Protein AF-A0A8X6L9U1-F1 (afdb_monomer)

Organism: Trichonephila clavata (NCBI:txid2740835)

pLDDT: mean 83.06, std 16.0, range [32.25, 97.44]

Nearest PDB structures (foldseek):
  5z03-assembly1_B  TM=9.340E-01  e=6.055E-04  Escherichia coli K-12
  6uuk-assembly1_A  TM=8.292E-01  e=2.547E-04  Oxalobacter formigenes OXCC13
  6uuk-assembly1_B  TM=8.408E-01  e=4.061E-04  Oxalobacter formigenes OXCC13
  5z01-assembly1_A-2  TM=8.766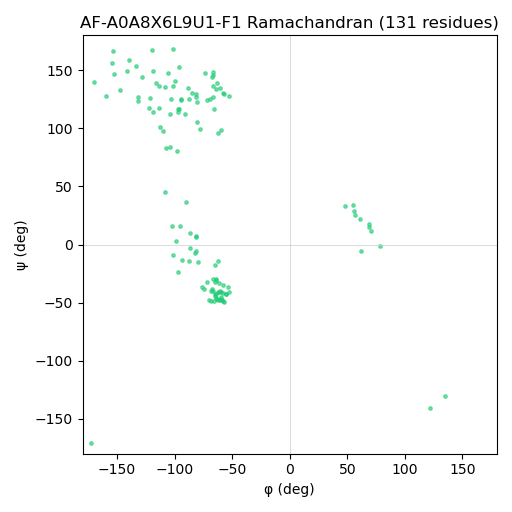E-01  e=7.904E-04  Escherichia coli K-12
  3g23-assembly1_B  TM=8.405E-01  e=2.008E-03  Novosphingobium aromaticivorans DSM 12444

InterPro domains:
  IPR003507 Peptidase family S66 [PTHR30237] (5-120)
  IPR027461 LD-carboxypeptidase A, C-terminal domain superfamily [G3DSA:3.50.30.60] (23-125)
  IPR027461 LD-carboxypeptidase A, C-terminal domain superfamily [SSF141986] (24-120)
  IPR040921 LD-carboxypeptidase, C-terminal [PF17676] (59-120)

Mean predicted aligned error: 6.78 Å

Structure (mmCIF, N/CA/C/O backbone):
data_AF-A0A8X6L9U1-F1
#
_entry.id   AF-A0A8X6L9U1-F1
#
loop_
_atom_site.group_PDB
_atom_site.id
_atom_site.type_symbol
_atom_site.label_atom_id
_atom_site.label_alt_id
_atom_site.label_comp_id
_atom_site.label_asym_id
_atom_site.label_entity_id
_atom_site.label_seq_id
_atom_site.pdbx_PDB_ins_code
_atom_site.Cartn_x
_atom_site.Cartn_y
_atom_site.Cartn_z
_atom_site.occupancy
_atom_site.B_iso_or_equiv
_atom_site.auth_seq_id
_atom_site.auth_comp_id
_atom_site.auth_asym_id
_atom_site.auth_atom_id
_atom_site.pdbx_PDB_model_num
ATOM 1 N N . MET A 1 1 ? -6.293 -17.878 9.253 1.00 45.66 1 MET A N 1
ATOM 2 C CA . MET A 1 1 ? -4.980 -17.244 9.508 1.00 45.66 1 MET A CA 1
ATOM 3 C C . MET A 1 1 ? -4.763 -16.207 8.414 1.00 45.66 1 MET A C 1
ATOM 5 O O . MET A 1 1 ? -4.899 -16.570 7.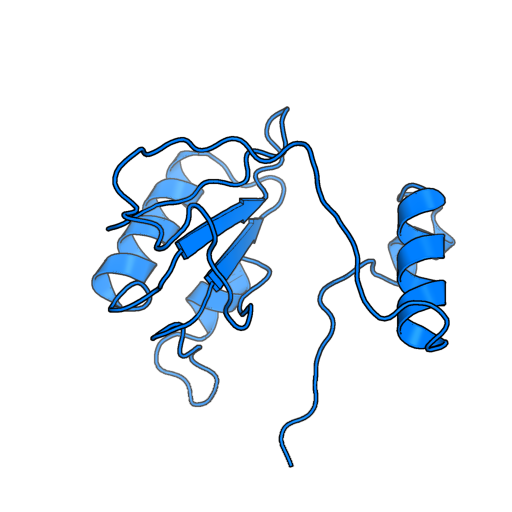256 1.00 45.66 1 MET A O 1
ATOM 9 N N . ILE A 1 2 ? -4.550 -14.932 8.752 1.00 69.50 2 ILE A N 1
ATOM 10 C CA . ILE A 1 2 ? -4.272 -13.881 7.757 1.00 69.50 2 ILE A CA 1
ATOM 11 C C . ILE A 1 2 ? -2.756 -13.710 7.715 1.00 69.50 2 ILE A C 1
ATOM 13 O O . ILE A 1 2 ? -2.159 -13.358 8.733 1.00 69.50 2 ILE A O 1
ATOM 17 N N . TRP A 1 3 ? -2.144 -14.008 6.572 1.00 81.00 3 TRP A N 1
ATOM 18 C CA . TRP A 1 3 ? -0.714 -13.809 6.355 1.00 81.00 3 TRP A CA 1
ATOM 19 C C . TRP A 1 3 ? -0.387 -12.316 6.365 1.00 81.00 3 TRP A C 1
ATOM 21 O O . TRP A 1 3 ? -1.116 -11.512 5.784 1.00 81.00 3 TRP A O 1
ATOM 31 N N . GLN A 1 4 ? 0.703 -11.940 7.033 1.00 83.50 4 GLN A N 1
ATOM 32 C CA . GLN A 1 4 ? 1.243 -10.590 6.912 1.00 83.50 4 GLN A CA 1
ATOM 33 C C . GLN A 1 4 ? 2.082 -10.522 5.639 1.00 83.50 4 GLN A C 1
ATOM 35 O O . GLN A 1 4 ? 2.963 -11.351 5.426 1.00 83.50 4 GLN A O 1
ATOM 40 N N . THR A 1 5 ? 1.787 -9.546 4.789 1.00 88.31 5 THR A N 1
ATOM 41 C CA . THR A 1 5 ? 2.506 -9.309 3.537 1.00 88.31 5 THR A CA 1
ATOM 42 C C . THR A 1 5 ? 3.403 -8.090 3.678 1.00 88.31 5 THR A C 1
ATOM 44 O O . THR A 1 5 ? 3.040 -7.128 4.356 1.00 88.31 5 THR A O 1
ATOM 47 N N . LEU A 1 6 ? 4.540 -8.096 2.987 1.00 87.44 6 LEU A N 1
ATOM 48 C CA . LEU A 1 6 ? 5.458 -6.967 2.947 1.00 87.44 6 LEU A CA 1
ATOM 49 C C . LEU A 1 6 ? 5.503 -6.391 1.531 1.00 87.44 6 LEU A C 1
ATOM 51 O O . LEU A 1 6 ? 5.914 -7.071 0.596 1.00 87.44 6 LEU A O 1
ATOM 55 N N . HIS A 1 7 ? 5.089 -5.135 1.384 1.00 87.38 7 HIS A N 1
ATOM 56 C CA . HIS A 1 7 ? 5.375 -4.351 0.186 1.00 87.38 7 HIS A CA 1
ATOM 57 C C . HIS A 1 7 ? 6.806 -3.810 0.307 1.00 87.38 7 HIS A C 1
ATOM 59 O O . HIS A 1 7 ? 7.136 -3.155 1.298 1.00 87.38 7 HIS A O 1
ATOM 65 N N . GLY A 1 8 ? 7.669 -4.118 -0.659 1.00 86.19 8 GLY A N 1
ATOM 66 C CA . GLY A 1 8 ? 9.086 -3.790 -0.574 1.00 86.19 8 GLY A CA 1
ATOM 67 C C . GLY A 1 8 ? 9.850 -4.066 -1.862 1.00 86.19 8 GLY A C 1
ATOM 68 O O . GLY A 1 8 ? 9.269 -4.343 -2.908 1.00 86.19 8 GLY A O 1
ATOM 69 N N . THR A 1 9 ? 11.172 -3.964 -1.768 1.00 88.00 9 THR A N 1
ATOM 70 C CA . THR A 1 9 ? 12.094 -4.082 -2.898 1.00 88.00 9 THR A CA 1
ATOM 71 C C . THR A 1 9 ? 11.957 -5.419 -3.628 1.00 88.00 9 THR A C 1
ATOM 73 O O . THR A 1 9 ? 12.035 -6.481 -3.012 1.00 88.00 9 THR A O 1
ATOM 76 N N . MET A 1 10 ? 11.829 -5.361 -4.954 1.00 88.69 10 MET A N 1
ATOM 77 C CA . MET A 1 10 ? 11.828 -6.548 -5.809 1.00 88.69 10 MET A CA 1
ATOM 78 C C . MET A 1 10 ? 13.232 -7.147 -5.939 1.00 88.69 10 MET A C 1
ATOM 80 O O . MET A 1 10 ? 14.222 -6.416 -5.981 1.00 88.69 10 MET A O 1
ATOM 84 N N . LEU A 1 11 ? 13.317 -8.474 -6.076 1.00 90.31 11 LEU A N 1
ATOM 85 C CA . LEU A 1 11 ? 14.589 -9.193 -6.216 1.00 90.31 11 LEU A CA 1
ATOM 86 C C . LEU A 1 11 ? 15.432 -8.668 -7.386 1.00 90.31 11 LEU A C 1
ATOM 88 O O . LEU A 1 11 ? 16.629 -8.453 -7.225 1.00 90.31 11 LEU A O 1
ATOM 92 N N . GLU A 1 12 ? 14.803 -8.404 -8.532 1.00 93.06 12 GLU A N 1
ATOM 93 C CA . GLU A 1 12 ? 15.474 -7.848 -9.710 1.00 93.06 12 GLU 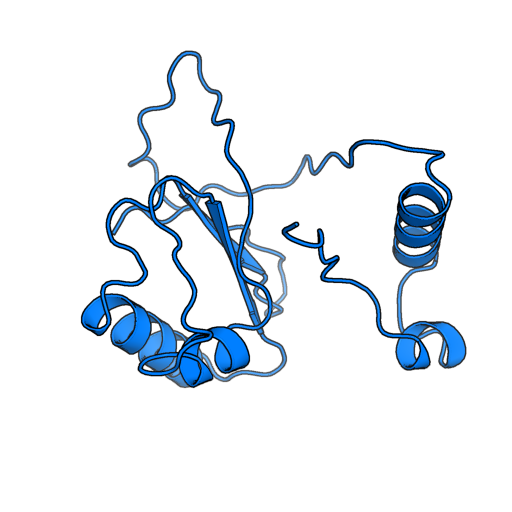A CA 1
ATOM 94 C C . GLU A 1 12 ? 16.208 -6.538 -9.387 1.00 93.06 12 GLU A C 1
ATOM 96 O O . GLU A 1 12 ? 17.355 -6.356 -9.781 1.00 93.06 12 GLU A O 1
ATOM 101 N N . MET A 1 13 ? 15.588 -5.644 -8.609 1.00 89.25 13 MET A N 1
ATOM 102 C CA . MET A 1 13 ? 16.202 -4.364 -8.241 1.00 89.25 13 MET A CA 1
ATOM 103 C C . MET A 1 13 ? 17.443 -4.553 -7.366 1.00 89.25 13 MET A C 1
ATOM 105 O O . MET A 1 13 ? 18.373 -3.754 -7.456 1.00 89.25 13 MET A O 1
ATOM 109 N N . ILE A 1 14 ? 17.456 -5.598 -6.532 1.00 91.81 14 ILE A N 1
ATOM 110 C CA . ILE A 1 14 ? 18.609 -5.964 -5.703 1.00 91.81 14 ILE A CA 1
ATOM 111 C C . ILE A 1 14 ? 19.730 -6.500 -6.595 1.00 91.81 14 ILE A C 1
ATOM 113 O O . ILE A 1 14 ? 20.864 -6.051 -6.478 1.00 91.81 14 ILE A O 1
ATOM 117 N N . VAL A 1 15 ? 19.409 -7.422 -7.507 1.00 93.75 15 VAL A N 1
ATOM 118 C CA . VAL A 1 15 ? 20.383 -8.031 -8.428 1.00 93.75 15 VAL A CA 1
ATOM 119 C C . VAL A 1 15 ? 21.002 -6.983 -9.358 1.00 93.75 15 VAL A C 1
ATOM 121 O O . VAL A 1 15 ? 22.211 -6.981 -9.568 1.00 93.75 15 VAL A O 1
ATOM 124 N N . ASN A 1 16 ? 20.192 -6.049 -9.857 1.00 94.19 16 ASN A N 1
ATOM 125 C CA . ASN A 1 16 ? 20.621 -4.994 -10.775 1.00 94.19 16 ASN A CA 1
ATOM 126 C C . ASN A 1 16 ? 21.168 -3.744 -10.063 1.00 94.19 16 ASN A C 1
ATOM 128 O O . ASN A 1 16 ? 21.338 -2.711 -10.710 1.00 94.19 16 ASN A O 1
ATOM 132 N N . ASN A 1 17 ? 21.391 -3.785 -8.741 1.00 90.62 17 ASN A N 1
ATOM 133 C CA . ASN A 1 17 ? 21.861 -2.648 -7.932 1.00 90.62 17 ASN A CA 1
ATOM 134 C C . ASN A 1 17 ? 21.081 -1.337 -8.183 1.00 90.62 17 ASN A C 1
ATOM 136 O O . ASN A 1 17 ? 21.624 -0.236 -8.123 1.00 90.62 17 ASN A O 1
ATOM 140 N N . SER A 1 18 ? 19.785 -1.450 -8.481 1.00 88.00 18 SER A N 1
ATOM 141 C CA . SER A 1 18 ? 18.896 -0.336 -8.853 1.00 88.00 18 SER A CA 1
ATOM 142 C C . SER A 1 18 ? 18.118 0.224 -7.654 1.00 88.00 18 SER A C 1
ATOM 144 O O . SER A 1 18 ? 17.109 0.912 -7.799 1.00 88.00 18 SER A O 1
ATOM 146 N N . VAL A 1 19 ? 18.566 -0.104 -6.445 1.00 88.00 19 VAL A N 1
ATOM 147 C CA . VAL A 1 19 ? 17.967 0.270 -5.165 1.00 88.00 19 VAL A CA 1
ATOM 148 C C . VAL A 1 19 ? 19.084 0.585 -4.176 1.00 88.00 19 VAL A C 1
ATOM 150 O O . VAL A 1 19 ? 20.163 0.007 -4.249 1.00 88.00 19 VAL A O 1
ATOM 153 N N . SER A 1 20 ? 18.836 1.495 -3.232 1.00 88.81 20 SER A N 1
ATOM 154 C CA . SER A 1 20 ? 19.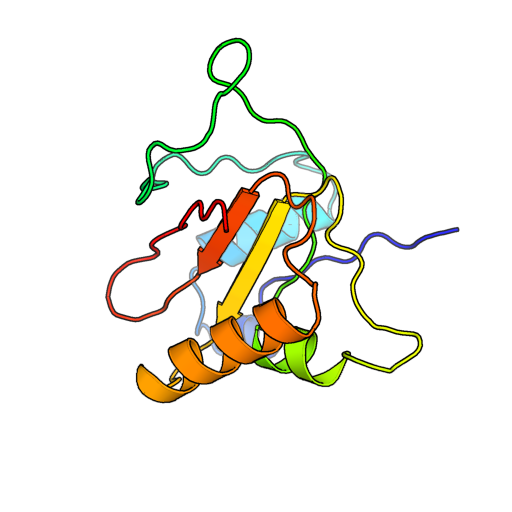845 1.816 -2.220 1.00 88.81 20 SER A CA 1
ATOM 155 C C . SER A 1 20 ? 20.161 0.604 -1.338 1.00 88.81 20 SER A C 1
ATOM 157 O O . SER A 1 20 ? 19.242 -0.084 -0.877 1.00 88.81 20 SER A O 1
ATOM 159 N N . GLU A 1 21 ? 21.440 0.402 -1.016 1.00 89.44 21 GLU A N 1
ATOM 160 C CA . GLU A 1 21 ? 21.887 -0.638 -0.076 1.00 89.44 21 GLU A CA 1
ATOM 161 C C . GLU A 1 21 ? 21.163 -0.532 1.272 1.00 89.44 21 GLU A C 1
ATOM 163 O O . GLU A 1 21 ? 20.753 -1.535 1.853 1.00 89.44 21 GLU A O 1
ATOM 168 N N . SER A 1 22 ? 20.894 0.698 1.722 1.00 87.50 22 SER A N 1
ATOM 169 C CA . SER A 1 22 ? 20.173 0.957 2.971 1.00 87.50 22 SER A CA 1
ATOM 170 C C . SER A 1 22 ? 18.748 0.387 2.984 1.00 87.50 22 SER A C 1
ATOM 172 O O . SER A 1 22 ? 18.257 -0.028 4.034 1.00 87.50 22 SER A O 1
ATOM 174 N N . SER A 1 23 ? 18.068 0.353 1.833 1.00 87.38 23 SER A N 1
ATOM 175 C CA . SER A 1 23 ? 16.732 -0.240 1.711 1.00 87.38 23 SER A CA 1
ATOM 176 C C . SER A 1 23 ? 16.804 -1.763 1.737 1.00 87.38 23 SER A C 1
ATOM 178 O O . SER A 1 23 ? 15.948 -2.401 2.348 1.00 87.38 23 SER A O 1
ATOM 180 N N . VAL A 1 24 ? 17.829 -2.340 1.103 1.00 90.62 24 VAL A N 1
ATOM 181 C CA . VAL A 1 24 ? 18.066 -3.790 1.109 1.00 90.62 24 VAL A CA 1
ATOM 182 C C . VAL A 1 24 ? 18.379 -4.273 2.521 1.00 90.62 24 VAL A C 1
ATOM 184 O O . VAL A 1 24 ? 17.823 -5.281 2.952 1.00 90.62 24 VAL A O 1
ATOM 187 N N . GLU A 1 25 ? 19.202 -3.540 3.271 1.00 90.44 25 GLU A N 1
ATOM 188 C CA . GLU A 1 25 ? 19.543 -3.914 4.644 1.00 90.44 25 GLU A CA 1
ATOM 189 C C . GLU A 1 25 ? 18.323 -3.856 5.570 1.00 90.44 25 GLU A C 1
ATOM 191 O O . GLU A 1 25 ? 18.045 -4.814 6.285 1.00 90.44 25 GLU A O 1
ATOM 196 N N . LYS A 1 26 ? 17.503 -2.801 5.474 1.00 88.62 26 LYS A N 1
ATOM 197 C CA . LYS A 1 26 ? 16.235 -2.712 6.223 1.00 88.62 26 LYS A CA 1
ATOM 198 C C . LYS A 1 26 ? 15.298 -3.882 5.921 1.00 88.62 26 LYS A C 1
ATOM 200 O O . LYS A 1 26 ? 14.670 -4.410 6.835 1.00 88.62 26 LYS A O 1
ATOM 205 N N . LEU A 1 27 ? 15.198 -4.287 4.653 1.00 89.38 27 LEU A N 1
ATOM 206 C CA . LEU A 1 27 ? 14.394 -5.438 4.243 1.00 89.38 27 LEU A CA 1
ATOM 207 C C . LEU A 1 27 ? 14.936 -6.742 4.848 1.00 89.38 27 LEU A C 1
ATOM 209 O O . LEU A 1 27 ? 14.162 -7.523 5.400 1.00 89.38 27 LEU A O 1
ATOM 213 N N . LYS A 1 28 ? 16.257 -6.959 4.796 1.00 89.81 28 LYS A N 1
ATOM 214 C CA . LYS A 1 28 ? 16.915 -8.121 5.415 1.00 89.81 28 LYS A CA 1
ATOM 215 C C . LYS A 1 28 ? 16.681 -8.167 6.922 1.00 89.81 28 LYS A C 1
ATOM 217 O O . LYS A 1 28 ? 16.318 -9.217 7.439 1.00 89.81 28 LYS A O 1
ATOM 222 N N . GLU A 1 29 ? 16.857 -7.049 7.622 1.00 91.31 29 GLU A N 1
ATOM 223 C CA . GLU A 1 29 ? 16.645 -6.966 9.070 1.00 91.31 29 GLU A CA 1
ATOM 224 C C . GLU A 1 29 ? 15.198 -7.292 9.467 1.00 91.31 29 GLU A C 1
ATOM 226 O O . GLU A 1 29 ? 14.996 -7.998 10.456 1.00 91.31 29 GLU A O 1
ATOM 231 N N . LEU A 1 30 ? 14.210 -6.833 8.689 1.00 88.44 30 LEU A N 1
ATOM 232 C CA . LEU A 1 30 ? 12.796 -7.161 8.903 1.00 88.44 30 LEU A CA 1
ATOM 233 C C . LEU A 1 30 ? 12.512 -8.654 8.680 1.00 88.44 30 LEU A C 1
ATOM 235 O O . LEU A 1 30 ? 11.887 -9.291 9.521 1.00 88.44 30 LEU A O 1
ATOM 239 N N . ILE A 1 31 ? 12.978 -9.227 7.563 1.00 88.88 31 ILE A N 1
ATOM 240 C CA . ILE A 1 31 ? 12.726 -10.640 7.220 1.00 88.88 31 ILE A CA 1
ATOM 241 C C . ILE A 1 31 ? 13.420 -11.584 8.208 1.00 88.88 31 ILE A C 1
ATOM 243 O O . ILE A 1 31 ? 12.851 -12.599 8.601 1.00 88.88 31 ILE A O 1
ATOM 247 N N . LEU A 1 32 ? 14.644 -11.248 8.625 1.00 92.06 32 LEU A N 1
ATOM 248 C CA . LEU A 1 32 ? 15.427 -12.033 9.582 1.00 92.06 32 LEU A CA 1
ATOM 249 C C . LEU A 1 32 ? 15.028 -11.774 11.042 1.00 92.06 32 LEU A C 1
ATOM 251 O O . LEU A 1 32 ? 15.705 -12.267 11.943 1.00 92.06 32 LEU A O 1
ATOM 255 N N . ASN A 1 33 ? 13.967 -10.996 11.279 1.00 88.25 33 ASN A N 1
ATOM 256 C CA . ASN A 1 33 ? 13.451 -10.672 12.607 1.00 88.25 33 ASN A CA 1
ATOM 257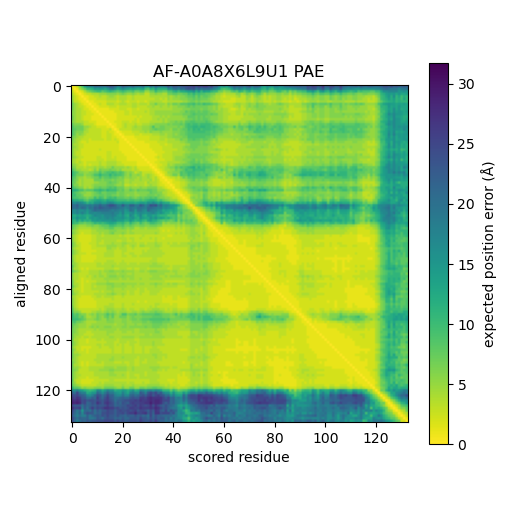 C C . ASN A 1 33 ? 14.513 -10.052 13.542 1.00 88.25 33 ASN A C 1
ATOM 259 O O . ASN A 1 33 ? 14.530 -10.298 14.746 1.00 88.25 33 ASN A O 1
ATOM 263 N N . LYS A 1 34 ? 15.440 -9.269 12.973 1.00 91.50 34 LYS A N 1
ATOM 264 C CA . LYS A 1 34 ? 16.460 -8.499 13.710 1.00 91.50 34 LYS A CA 1
ATOM 265 C C . LYS A 1 34 ? 15.954 -7.113 14.116 1.00 91.50 34 LYS A C 1
ATOM 267 O O . LYS A 1 34 ? 16.592 -6.432 14.917 1.00 91.50 34 LYS A O 1
ATOM 272 N N . ARG A 1 35 ? 14.838 -6.675 13.528 1.00 85.19 35 ARG A N 1
ATOM 273 C CA . ARG A 1 35 ? 14.209 -5.373 13.746 1.00 85.19 35 ARG A CA 1
ATOM 274 C C . ARG A 1 35 ? 12.696 -5.511 13.610 1.00 85.19 35 ARG A C 1
ATOM 276 O O . ARG A 1 35 ? 12.223 -5.986 12.587 1.00 85.19 35 ARG A O 1
ATOM 283 N N . ASP A 1 36 ? 11.961 -4.944 14.565 1.00 83.62 36 ASP A N 1
ATOM 284 C CA . ASP A 1 36 ? 10.490 -5.015 14.578 1.00 83.62 36 ASP A CA 1
ATOM 285 C C . ASP A 1 36 ? 9.813 -3.723 14.087 1.00 83.62 36 ASP A C 1
ATOM 287 O O . ASP A 1 36 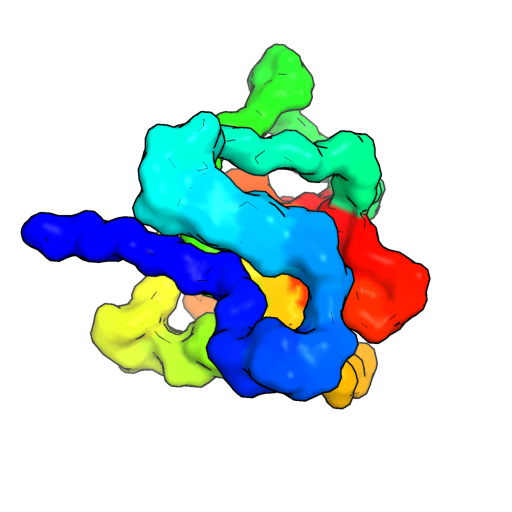? 8.593 -3.660 13.929 1.00 83.62 36 ASP A O 1
ATOM 291 N N . SER A 1 37 ? 10.579 -2.643 13.879 1.00 82.88 37 SER A N 1
ATOM 292 C CA . SER A 1 37 ? 10.031 -1.362 13.423 1.00 82.88 37 SER A CA 1
ATOM 293 C C . SER A 1 37 ? 11.025 -0.498 12.647 1.00 82.88 37 SER A C 1
ATOM 295 O O . SER A 1 37 ? 12.224 -0.468 12.927 1.00 82.88 37 SER A O 1
ATOM 297 N N . ILE A 1 38 ? 10.499 0.255 11.680 1.00 82.31 38 ILE A N 1
ATOM 298 C CA . ILE A 1 38 ? 11.228 1.275 10.921 1.00 82.31 38 ILE A CA 1
ATOM 299 C C . ILE A 1 38 ? 10.607 2.634 11.224 1.00 82.31 38 ILE A C 1
ATOM 301 O O . ILE A 1 38 ? 9.385 2.775 11.284 1.00 82.31 38 ILE A O 1
ATOM 305 N N . ARG A 1 39 ? 11.461 3.644 11.395 1.00 84.19 39 ARG A N 1
ATOM 306 C CA . ARG A 1 39 ? 11.057 5.027 11.631 1.00 84.19 39 ARG A CA 1
ATOM 307 C C . ARG A 1 39 ? 11.348 5.887 10.404 1.00 84.19 39 ARG A C 1
ATOM 309 O O . ARG A 1 39 ? 12.429 5.803 9.825 1.00 84.19 39 ARG A O 1
ATOM 316 N N . PHE A 1 40 ? 10.377 6.720 10.039 1.00 82.31 40 PHE A N 1
ATOM 317 C CA . PHE A 1 40 ? 10.494 7.722 8.984 1.00 82.31 40 PHE A CA 1
ATOM 318 C C . PHE A 1 40 ? 10.279 9.106 9.598 1.00 82.31 40 PHE A C 1
ATOM 320 O O . PHE A 1 40 ? 9.186 9.407 10.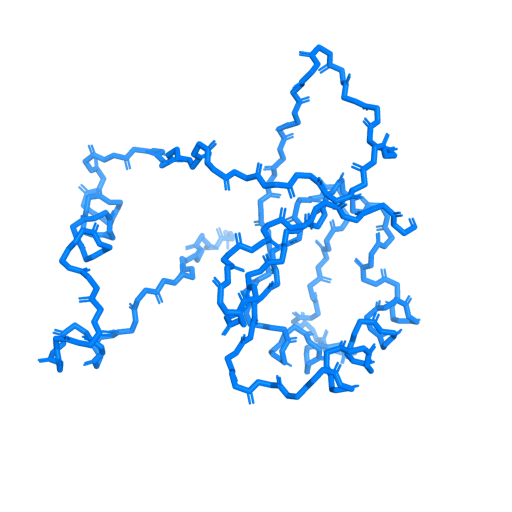066 1.00 82.31 40 PHE A O 1
ATOM 327 N N . ASP A 1 41 ? 11.316 9.943 9.603 1.00 79.62 41 ASP A N 1
ATOM 328 C CA . ASP A 1 41 ? 11.279 11.252 10.276 1.00 79.62 41 ASP A CA 1
ATOM 329 C C . ASP A 1 41 ? 10.874 12.417 9.362 1.00 79.62 41 ASP A C 1
ATOM 331 O O . ASP A 1 41 ? 10.571 13.506 9.837 1.00 79.62 41 ASP A O 1
ATOM 335 N N . LYS A 1 42 ? 10.857 12.207 8.041 1.00 79.44 42 LYS A N 1
ATOM 336 C CA . LYS A 1 42 ? 10.658 13.266 7.036 1.00 79.44 42 LYS A CA 1
ATOM 337 C C . LYS A 1 42 ? 9.291 13.182 6.351 1.00 79.44 42 LYS A C 1
ATOM 339 O O . LYS A 1 42 ? 9.200 13.258 5.130 1.00 79.44 42 LYS A O 1
ATOM 344 N N . LEU A 1 43 ? 8.229 12.983 7.129 1.00 76.56 43 LEU A N 1
ATOM 345 C CA . LEU A 1 43 ? 6.859 12.994 6.609 1.00 76.56 43 LEU A CA 1
ATOM 346 C C . LEU A 1 43 ? 6.340 14.435 6.549 1.00 76.56 43 LEU A C 1
ATOM 348 O O . LEU A 1 43 ? 6.432 15.162 7.536 1.00 76.56 43 LEU A O 1
ATO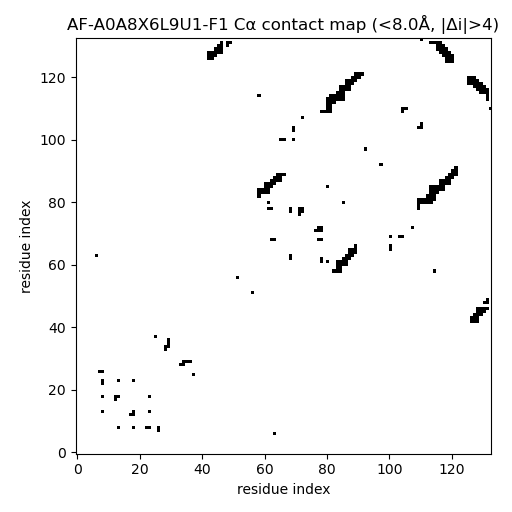M 352 N N . LYS A 1 44 ? 5.778 14.847 5.408 1.00 77.75 44 LYS A N 1
ATOM 353 C CA . LYS A 1 44 ? 5.193 16.183 5.234 1.00 77.75 44 LYS A CA 1
ATOM 354 C C . LYS A 1 44 ? 3.672 16.101 5.266 1.00 77.75 44 LYS A C 1
ATOM 356 O O . LYS A 1 44 ? 3.057 15.597 4.333 1.00 77.75 44 LYS A O 1
ATOM 361 N N . MET A 1 45 ? 3.058 16.665 6.301 1.00 74.25 45 MET A N 1
ATOM 362 C CA . MET A 1 45 ? 1.605 16.837 6.330 1.00 74.25 45 MET A CA 1
ATOM 363 C C . MET A 1 45 ? 1.192 17.899 5.304 1.00 74.25 45 MET A C 1
ATOM 365 O O . MET A 1 45 ? 1.711 19.013 5.328 1.00 74.25 45 MET A O 1
ATOM 369 N N . ILE A 1 46 ? 0.281 17.548 4.392 1.00 73.06 46 ILE A N 1
ATOM 370 C CA . ILE A 1 46 ? -0.292 18.501 3.422 1.00 73.06 46 ILE A CA 1
ATOM 371 C C . ILE A 1 46 ? -1.643 19.033 3.908 1.00 73.06 46 ILE A C 1
ATOM 373 O O . ILE A 1 46 ? -2.040 20.130 3.528 1.00 73.06 46 ILE A O 1
ATOM 377 N N . ASN A 1 47 ? -2.337 18.301 4.783 1.00 69.44 47 ASN A N 1
ATOM 378 C CA . ASN A 1 47 ? -3.548 18.794 5.420 1.00 69.44 47 ASN A CA 1
ATOM 379 C C . ASN A 1 47 ? -3.402 18.873 6.945 1.00 69.44 47 ASN A C 1
ATOM 381 O O . ASN A 1 47 ? -2.705 18.072 7.567 1.00 69.44 47 ASN A O 1
ATOM 385 N N . ASN A 1 48 ? -4.111 19.837 7.534 1.00 57.53 48 ASN A N 1
ATOM 386 C CA . ASN A 1 48 ? -4.198 20.038 8.984 1.00 57.53 48 ASN A CA 1
ATOM 387 C C . ASN A 1 48 ? -5.529 19.500 9.551 1.00 57.53 48 ASN A C 1
ATOM 389 O O . ASN A 1 48 ? -5.931 19.849 10.657 1.00 57.53 48 ASN A O 1
ATOM 393 N N . GLY A 1 49 ? -6.251 18.672 8.783 1.00 57.75 49 GLY A N 1
ATOM 394 C CA . GLY A 1 49 ? -7.616 18.230 9.105 1.00 57.75 49 GLY A CA 1
ATOM 395 C C . GLY A 1 49 ? -7.695 17.068 10.101 1.00 57.75 49 GLY A C 1
ATOM 396 O O . GLY A 1 49 ? -8.791 16.661 10.504 1.00 57.75 49 GLY A O 1
ATOM 397 N N . ILE A 1 50 ? -6.551 16.504 10.494 1.00 62.94 50 ILE A N 1
ATOM 398 C CA . ILE A 1 50 ? -6.491 15.361 11.402 1.00 62.94 50 ILE A CA 1
ATOM 399 C C . ILE A 1 50 ? -6.395 15.856 12.843 1.00 62.94 50 ILE A C 1
ATOM 401 O O . ILE A 1 50 ? -5.378 16.387 13.280 1.00 62.94 50 ILE A O 1
ATOM 405 N N . ARG A 1 51 ? -7.459 15.615 13.614 1.00 64.31 51 ARG A N 1
ATOM 406 C CA . ARG A 1 51 ? -7.415 15.715 15.074 1.00 64.31 51 ARG A CA 1
ATOM 407 C C . ARG A 1 51 ? -6.735 14.472 15.629 1.00 64.31 51 ARG A C 1
ATOM 409 O O . ARG A 1 51 ? -7.352 13.417 15.745 1.00 64.31 51 ARG A O 1
ATOM 416 N N . LEU A 1 52 ? -5.457 14.606 15.949 1.00 72.31 52 LEU A N 1
ATOM 417 C CA . LEU A 1 52 ? -4.697 13.572 16.634 1.00 72.31 52 LEU A CA 1
ATOM 418 C C . LEU A 1 52 ? -4.972 13.648 18.136 1.00 72.31 52 LEU A C 1
ATOM 420 O O . LEU A 1 52 ? -4.834 14.712 18.738 1.00 72.31 52 LEU A O 1
ATOM 424 N N . LYS A 1 53 ? -5.319 12.518 18.753 1.00 67.56 53 LYS A N 1
ATOM 425 C CA . LYS A 1 53 ? -5.291 12.400 20.213 1.00 67.56 53 LYS A CA 1
ATOM 426 C C . LYS A 1 53 ? -3.820 12.356 20.638 1.00 67.56 53 LYS A C 1
ATOM 428 O O . LYS A 1 53 ? -3.054 11.561 20.097 1.00 67.56 53 LYS A O 1
ATOM 433 N N . ASP A 1 54 ? -3.408 13.263 21.518 1.00 79.44 54 ASP A N 1
ATOM 434 C CA . ASP A 1 54 ? -2.025 13.383 22.012 1.00 79.44 54 ASP A CA 1
ATOM 435 C C . ASP A 1 54 ? -0.962 13.572 20.906 1.00 79.44 54 ASP A C 1
ATOM 437 O O . ASP A 1 54 ? 0.202 13.201 21.066 1.00 79.44 54 ASP A O 1
ATOM 441 N N . GLY A 1 55 ? -1.358 14.110 19.744 1.00 77.00 55 GLY A N 1
ATOM 442 C CA . GLY A 1 55 ? -0.450 14.319 18.611 1.00 77.00 55 GLY A CA 1
ATOM 443 C C . GLY A 1 55 ? 0.043 13.030 17.939 1.00 77.00 55 GLY A C 1
ATOM 444 O O . GLY A 1 55 ? 1.015 13.075 17.187 1.00 77.00 55 GLY A O 1
ATOM 445 N N . ARG A 1 56 ? -0.590 11.874 18.195 1.00 81.94 56 ARG A N 1
ATOM 446 C CA . ARG A 1 56 ? -0.174 10.574 17.642 1.00 81.94 56 ARG A CA 1
ATOM 447 C C . ARG A 1 56 ? -1.335 9.836 16.977 1.00 81.94 56 ARG A C 1
ATOM 449 O O . ARG A 1 56 ? -2.463 9.850 17.459 1.00 81.94 56 ARG A O 1
ATOM 456 N N . LEU A 1 57 ? -1.036 9.133 15.883 1.00 84.81 57 LEU A N 1
ATOM 457 C CA . LEU A 1 57 ? -1.942 8.186 15.232 1.00 84.81 57 LEU A CA 1
ATOM 458 C C . LEU A 1 57 ? -1.287 6.807 15.204 1.00 84.81 57 LEU A C 1
ATOM 460 O O . LEU A 1 57 ? -0.178 6.658 14.697 1.00 84.81 57 LEU A O 1
ATOM 464 N N . LYS A 1 58 ? -1.983 5.793 15.720 1.00 89.25 58 LYS A N 1
ATOM 465 C CA . LYS A 1 58 ? -1.559 4.393 15.638 1.00 89.25 58 LYS A CA 1
ATOM 466 C C . LYS A 1 58 ? -2.646 3.590 14.941 1.00 89.25 58 LYS A C 1
ATOM 468 O O . LYS A 1 58 ? -3.759 3.491 15.447 1.00 89.25 58 LYS A O 1
ATOM 473 N N . SER A 1 59 ? -2.324 3.016 13.787 1.00 90.56 59 SER A N 1
ATOM 474 C CA . SER A 1 59 ? -3.210 2.085 13.093 1.00 90.56 59 SER A CA 1
ATOM 475 C C . SER A 1 59 ? -2.428 1.107 12.217 1.00 90.56 59 SER A C 1
ATOM 477 O O . SER A 1 59 ? -1.237 1.296 11.975 1.00 90.56 59 SER A O 1
ATOM 479 N N . LYS A 1 60 ? -3.106 0.052 11.756 1.00 93.12 60 LYS A N 1
ATOM 480 C CA . LYS A 1 60 ? -2.581 -0.864 10.739 1.00 93.12 60 LYS A CA 1
ATOM 481 C C . LYS A 1 60 ? -2.452 -0.128 9.410 1.00 93.12 60 LYS A C 1
ATOM 483 O O . LYS A 1 60 ? -3.290 0.716 9.096 1.00 93.12 60 LYS A O 1
ATOM 488 N N . ILE A 1 61 ? -1.437 -0.486 8.636 1.00 91.81 61 ILE A N 1
ATOM 489 C CA . ILE A 1 61 ? -1.216 0.034 7.287 1.00 91.81 61 ILE A CA 1
ATOM 490 C C . ILE A 1 61 ? -1.725 -1.001 6.277 1.00 91.81 61 ILE A C 1
ATOM 492 O O . ILE A 1 61 ? -1.570 -2.203 6.492 1.00 91.81 61 ILE A O 1
ATOM 496 N N . ILE A 1 62 ? -2.357 -0.536 5.203 1.00 94.69 62 ILE A N 1
ATOM 497 C CA . ILE A 1 62 ? -2.774 -1.330 4.039 1.00 94.69 62 ILE A CA 1
ATOM 498 C C . ILE A 1 62 ? -2.512 -0.527 2.762 1.00 94.69 62 ILE A C 1
ATOM 500 O O . ILE A 1 62 ? -2.422 0.695 2.831 1.00 94.69 62 ILE A O 1
ATOM 504 N N . GLY A 1 63 ? -2.414 -1.192 1.612 1.00 94.31 63 GLY A N 1
ATOM 505 C CA . GLY A 1 63 ? -2.264 -0.559 0.302 1.00 94.31 63 GLY A CA 1
ATOM 506 C C . GLY A 1 63 ? -0.992 -1.019 -0.407 1.00 94.31 63 GLY A C 1
ATOM 507 O O . GLY A 1 63 ? -0.659 -2.201 -0.339 1.00 94.31 63 GLY A O 1
ATOM 508 N N . GLY A 1 64 ? -0.298 -0.108 -1.085 1.00 93.25 64 GLY A N 1
ATOM 509 C CA . GLY A 1 64 ? 0.832 -0.402 -1.968 1.00 93.25 64 GLY A CA 1
ATOM 510 C C . GLY A 1 64 ? 0.697 0.375 -3.272 1.00 93.25 64 GLY A C 1
ATOM 511 O O . GLY A 1 64 ? 0.419 1.571 -3.246 1.00 93.25 64 GLY A O 1
ATOM 512 N N . ASN A 1 65 ? 0.847 -0.315 -4.399 1.00 91.88 65 ASN A N 1
ATOM 513 C CA . ASN A 1 65 ? 0.699 0.300 -5.710 1.00 91.88 65 ASN A CA 1
ATOM 514 C C . ASN A 1 65 ? -0.755 0.755 -5.964 1.00 91.88 65 ASN A C 1
ATOM 516 O O . ASN A 1 65 ? -1.691 -0.039 -5.829 1.00 91.88 65 ASN A O 1
ATOM 520 N N . MET A 1 66 ? -0.933 2.023 -6.340 1.00 93.44 66 MET A N 1
ATOM 521 C CA . MET A 1 66 ? -2.227 2.667 -6.583 1.00 93.44 66 MET A CA 1
ATOM 522 C C . MET A 1 66 ? -3.038 1.916 -7.641 1.00 93.44 66 MET A C 1
ATOM 524 O O . MET A 1 66 ? -4.194 1.573 -7.396 1.00 93.44 66 MET A O 1
ATOM 528 N N . THR A 1 67 ? -2.412 1.607 -8.777 1.00 91.62 67 THR A N 1
ATOM 529 C CA . THR A 1 67 ? -3.054 0.889 -9.885 1.00 91.62 67 THR A CA 1
ATOM 530 C C . THR A 1 67 ? -3.551 -0.497 -9.455 1.00 91.62 67 THR A C 1
ATOM 532 O O . THR A 1 67 ? -4.659 -0.902 -9.806 1.00 91.62 67 THR A O 1
ATOM 535 N N . LEU A 1 68 ? -2.784 -1.236 -8.645 1.00 93.69 68 LEU A N 1
ATOM 536 C CA . LEU A 1 68 ? -3.222 -2.543 -8.130 1.00 93.69 68 LEU A CA 1
ATOM 537 C C . LEU A 1 68 ? -4.391 -2.433 -7.147 1.00 93.69 68 LEU A C 1
ATOM 539 O O . LEU A 1 68 ? -5.288 -3.277 -7.164 1.00 93.69 68 LEU A O 1
ATOM 543 N N . VAL A 1 69 ? -4.393 -1.403 -6.299 1.00 95.56 69 VAL A N 1
ATOM 544 C CA . VAL A 1 69 ? -5.518 -1.129 -5.399 1.00 95.56 69 VAL A CA 1
ATOM 545 C C . VAL A 1 69 ? -6.776 -0.818 -6.208 1.00 95.56 69 VAL A C 1
ATOM 547 O O . VAL A 1 69 ? -7.824 -1.403 -5.935 1.00 95.56 69 VAL A O 1
ATOM 550 N N . GLU A 1 70 ? -6.666 0.037 -7.222 1.00 95.38 70 GLU A N 1
ATOM 551 C CA . GLU A 1 70 ? -7.764 0.391 -8.125 1.00 95.38 70 GLU A CA 1
ATOM 552 C C . GLU A 1 70 ? -8.330 -0.844 -8.846 1.00 95.38 70 GLU A C 1
ATOM 554 O O . GLU A 1 70 ? -9.533 -1.094 -8.801 1.00 95.38 70 GLU A O 1
ATOM 559 N N . ASN A 1 71 ? -7.462 -1.693 -9.403 1.00 95.69 71 ASN A N 1
ATOM 560 C CA . ASN A 1 71 ? -7.860 -2.920 -10.104 1.00 95.69 71 ASN A CA 1
ATOM 561 C C . ASN A 1 71 ? -8.540 -3.966 -9.201 1.00 95.69 71 ASN A C 1
ATOM 563 O O . ASN A 1 71 ? -9.181 -4.888 -9.704 1.00 95.69 71 ASN A O 1
ATOM 567 N N . SER A 1 72 ? -8.393 -3.861 -7.876 1.00 96.06 72 SER A N 1
ATOM 568 C CA . SER A 1 72 ? -9.033 -4.780 -6.925 1.00 96.06 72 SER A CA 1
ATOM 569 C C . SER A 1 72 ? -10.510 -4.462 -6.664 1.00 96.06 72 SER A C 1
ATOM 571 O O . SER A 1 72 ? -11.217 -5.308 -6.106 1.00 96.06 72 SER A O 1
ATOM 573 N N . ILE A 1 73 ? -10.986 -3.272 -7.047 1.00 97.44 73 ILE A N 1
ATOM 574 C CA . ILE A 1 73 ? -12.357 -2.816 -6.789 1.00 97.44 73 ILE A CA 1
ATOM 575 C C . ILE A 1 73 ? -13.371 -3.751 -7.459 1.00 97.44 73 ILE A C 1
ATOM 577 O O . ILE A 1 73 ? -13.217 -4.157 -8.606 1.00 97.44 73 ILE A O 1
ATOM 581 N N . GLY A 1 74 ? -14.418 -4.112 -6.718 1.00 96.62 74 GLY A N 1
ATOM 582 C CA . GLY A 1 74 ? -15.466 -5.030 -7.165 1.00 96.62 74 GLY A CA 1
ATOM 583 C C . GLY A 1 74 ? -15.076 -6.510 -7.114 1.00 96.62 74 GLY A C 1
ATOM 584 O O . GLY A 1 74 ? -15.905 -7.363 -7.424 1.00 96.62 74 GLY A O 1
ATOM 585 N N . THR A 1 75 ? -13.849 -6.844 -6.703 1.00 97.06 75 THR A N 1
ATOM 586 C CA . THR A 1 75 ? -13.382 -8.233 -6.568 1.00 97.06 75 THR A CA 1
ATOM 587 C C . THR A 1 75 ? -13.391 -8.700 -5.110 1.00 97.06 75 THR A C 1
ATOM 589 O O . THR A 1 75 ? -13.456 -7.901 -4.176 1.00 97.06 75 THR A O 1
ATOM 592 N N . VAL A 1 76 ? -13.224 -10.010 -4.889 1.00 95.44 76 VAL A N 1
ATOM 593 C CA . VAL A 1 76 ? -13.030 -10.585 -3.540 1.00 95.44 76 VAL A CA 1
ATOM 594 C C . VAL A 1 76 ? -11.752 -10.093 -2.844 1.00 95.44 76 VAL A C 1
ATOM 596 O O . VAL A 1 76 ? -11.599 -10.278 -1.639 1.00 95.44 76 VAL A O 1
ATOM 599 N N . TRP A 1 77 ? -10.841 -9.465 -3.593 1.00 93.50 77 TRP A N 1
ATOM 600 C CA . TRP A 1 77 ? -9.578 -8.918 -3.103 1.00 93.50 77 TRP A CA 1
ATOM 601 C C . TRP A 1 77 ? -9.637 -7.411 -2.842 1.00 93.50 77 TRP A C 1
ATOM 603 O O . TRP A 1 77 ? -8.612 -6.831 -2.480 1.00 93.50 77 TRP A O 1
ATOM 613 N N . GLN A 1 78 ? -10.805 -6.776 -3.011 1.00 95.62 78 GLN A N 1
ATOM 614 C CA . GLN A 1 78 ? -10.973 -5.351 -2.744 1.00 95.62 78 GLN A CA 1
ATOM 615 C C . GLN A 1 78 ? -10.494 -5.010 -1.331 1.00 95.62 78 GLN A C 1
ATOM 617 O O . GLN A 1 78 ? -10.916 -5.609 -0.334 1.00 95.62 78 GLN A O 1
ATOM 622 N N . ILE A 1 79 ? -9.614 -4.014 -1.236 1.00 93.88 79 ILE A N 1
ATOM 623 C CA . ILE A 1 79 ? -9.066 -3.611 0.055 1.00 93.88 79 ILE A CA 1
ATOM 624 C C . ILE A 1 79 ? -10.145 -2.988 0.948 1.00 93.88 79 ILE A C 1
ATOM 626 O O . ILE A 1 79 ? -11.004 -2.228 0.506 1.00 93.88 79 ILE A O 1
ATOM 630 N N . ASN A 1 80 ? -10.055 -3.253 2.251 1.00 94.44 80 ASN A N 1
ATOM 631 C CA . ASN A 1 80 ? -10.864 -2.574 3.258 1.00 94.44 80 ASN A CA 1
ATOM 632 C C . ASN A 1 80 ? -9.967 -1.648 4.084 1.00 94.44 80 ASN A C 1
ATOM 634 O O . ASN A 1 80 ? -9.313 -2.091 5.037 1.00 94.44 80 ASN A O 1
ATOM 638 N N . ALA A 1 81 ? -9.943 -0.363 3.734 1.00 95.44 81 ALA A N 1
ATOM 639 C CA . ALA A 1 81 ? -9.110 0.637 4.397 1.00 95.44 81 ALA A CA 1
ATOM 640 C C . ALA A 1 81 ? -9.772 1.281 5.635 1.00 95.44 81 ALA A C 1
ATOM 642 O O . ALA A 1 81 ? -9.118 2.028 6.368 1.00 95.44 81 ALA A O 1
ATOM 643 N N . LYS A 1 82 ? -11.025 0.924 5.953 1.00 95.12 82 LYS A N 1
ATOM 644 C CA . LYS A 1 82 ? -11.731 1.432 7.135 1.00 95.12 82 LYS A CA 1
ATOM 645 C C . LYS A 1 82 ? -10.951 1.134 8.416 1.00 95.12 82 LYS A C 1
ATOM 647 O O . LYS A 1 82 ? -10.530 -0.006 8.666 1.00 95.12 82 LYS A O 1
ATOM 652 N N . GLY A 1 83 ? -10.759 2.177 9.220 1.00 93.12 83 GLY A N 1
ATOM 653 C CA . GLY A 1 83 ? -10.013 2.154 10.475 1.00 93.12 83 GLY A CA 1
ATOM 654 C C . GLY A 1 83 ? -8.500 1.985 10.315 1.00 93.12 83 GLY A C 1
ATOM 655 O O . GLY A 1 83 ? -7.824 1.691 11.300 1.00 93.12 83 GLY A O 1
ATOM 656 N N . LYS A 1 84 ? -7.951 2.108 9.099 1.00 94.19 84 LYS A N 1
ATOM 657 C CA . LYS A 1 84 ? -6.533 1.862 8.774 1.00 94.19 84 LYS A CA 1
ATOM 658 C C . LYS A 1 84 ? -5.864 3.112 8.210 1.00 94.19 84 LYS A C 1
ATOM 660 O O . LYS A 1 84 ? -6.528 4.092 7.881 1.00 94.19 84 LYS A O 1
ATOM 665 N N . ILE A 1 85 ? -4.539 3.071 8.136 1.00 92.19 85 ILE A N 1
ATOM 666 C CA . ILE A 1 85 ? -3.744 3.987 7.320 1.00 92.19 85 ILE A CA 1
ATOM 667 C C . ILE A 1 85 ? -3.642 3.373 5.918 1.00 92.19 85 ILE A C 1
ATOM 669 O O . ILE A 1 85 ? -3.219 2.224 5.786 1.00 92.19 85 ILE A O 1
ATOM 673 N N . LEU A 1 86 ? -4.031 4.117 4.887 1.00 94.00 86 LEU A N 1
ATOM 674 C CA . LEU A 1 86 ? -3.960 3.693 3.491 1.00 94.00 86 LEU A CA 1
ATOM 675 C C . LEU A 1 86 ? -2.692 4.253 2.837 1.00 94.00 86 LEU A C 1
ATOM 677 O O . LEU A 1 86 ? -2.564 5.461 2.682 1.00 94.00 86 LEU A O 1
ATOM 681 N N . PHE A 1 87 ? -1.761 3.385 2.461 1.00 93.31 87 PHE A N 1
ATOM 682 C CA . PHE A 1 87 ? -0.545 3.728 1.729 1.00 93.31 87 PHE A CA 1
ATOM 683 C C . PHE A 1 87 ? -0.762 3.532 0.226 1.00 93.31 87 PHE A C 1
ATOM 685 O O . PHE A 1 87 ? -1.145 2.442 -0.187 1.00 93.31 87 PHE A O 1
ATOM 692 N N . LEU A 1 88 ? -0.517 4.557 -0.587 1.00 93.06 88 LEU A N 1
ATOM 693 C CA . LEU A 1 88 ? -0.648 4.488 -2.042 1.00 93.06 88 LEU A CA 1
ATOM 694 C C . LEU A 1 88 ? 0.595 5.082 -2.698 1.00 93.06 88 LEU A C 1
ATOM 696 O O . LEU A 1 88 ? 0.970 6.218 -2.409 1.00 93.06 88 LEU A O 1
ATOM 700 N N . GLU A 1 89 ? 1.226 4.335 -3.587 1.00 90.94 89 GLU A N 1
ATOM 701 C CA . GLU A 1 89 ? 2.369 4.782 -4.384 1.00 90.94 89 GLU A CA 1
ATOM 702 C C . GLU A 1 89 ? 2.175 4.404 -5.848 1.00 90.94 89 GLU A C 1
ATOM 704 O O . GLU A 1 89 ? 1.444 3.466 -6.154 1.00 90.94 89 GLU A O 1
ATOM 709 N N . ASP A 1 90 ? 2.790 5.155 -6.754 1.00 88.19 90 ASP A N 1
ATOM 710 C CA . ASP A 1 90 ? 2.913 4.714 -8.137 1.00 88.19 90 ASP A CA 1
ATOM 711 C C . ASP A 1 90 ? 4.128 5.370 -8.805 1.00 88.19 90 ASP A C 1
ATOM 713 O O . ASP A 1 90 ? 4.593 6.448 -8.400 1.00 88.19 90 ASP A O 1
ATOM 717 N N . ILE A 1 91 ? 4.645 4.727 -9.849 1.00 82.12 91 ILE A N 1
ATOM 718 C CA . ILE A 1 91 ? 5.855 5.150 -10.554 1.00 82.12 91 ILE A CA 1
ATOM 719 C C . ILE A 1 91 ? 5.531 5.592 -11.978 1.00 82.12 91 ILE A C 1
ATOM 721 O O . ILE A 1 91 ? 4.800 4.934 -12.706 1.00 82.12 91 ILE A O 1
ATOM 725 N N . ARG A 1 92 ? 6.134 6.707 -12.411 1.00 78.25 92 ARG A N 1
ATOM 726 C CA . ARG A 1 92 ? 6.032 7.212 -13.798 1.00 78.25 92 ARG A CA 1
ATOM 727 C C . ARG A 1 92 ? 4.587 7.439 -14.278 1.00 78.25 92 ARG A C 1
ATOM 729 O O . ARG A 1 92 ? 4.314 7.368 -15.472 1.00 78.25 92 ARG A O 1
ATOM 736 N N . VAL A 1 93 ? 3.679 7.750 -13.356 1.00 79.62 93 VAL A N 1
ATOM 737 C CA . VAL A 1 93 ? 2.285 8.077 -13.667 1.00 79.62 93 VAL A CA 1
ATOM 738 C C . VAL A 1 93 ? 2.156 9.575 -13.930 1.00 79.62 93 VAL A C 1
ATOM 740 O O . VAL A 1 93 ? 2.696 10.402 -13.191 1.00 79.62 93 VAL A O 1
ATOM 743 N N . TYR A 1 94 ? 1.442 9.938 -14.994 1.00 82.94 94 TYR A N 1
ATOM 744 C CA . TYR A 1 94 ? 1.138 11.336 -15.287 1.00 82.94 94 TYR A CA 1
ATOM 745 C C . TYR A 1 94 ? 0.195 11.935 -14.226 1.00 82.94 94 TYR A C 1
ATOM 747 O O . TYR A 1 94 ? -0.688 11.228 -13.737 1.00 82.94 94 TYR A O 1
ATOM 755 N N . PRO A 1 95 ? 0.291 13.243 -13.911 1.00 83.44 95 PRO A N 1
ATOM 756 C CA . PRO A 1 95 ? -0.548 13.873 -12.886 1.00 83.44 95 PRO A CA 1
ATOM 757 C C . PRO A 1 95 ? -2.056 13.647 -13.070 1.00 83.44 95 PRO A C 1
ATOM 759 O O . PRO A 1 95 ? -2.746 13.327 -12.107 1.00 83.44 95 PRO A O 1
ATOM 762 N N . TYR A 1 96 ? -2.554 13.719 -14.309 1.00 83.19 96 TYR A N 1
ATOM 763 C CA . TYR A 1 96 ? -3.973 13.492 -14.611 1.00 83.19 96 TYR A CA 1
ATOM 764 C C . TYR A 1 96 ? -4.430 12.057 -14.305 1.00 83.19 96 TYR A C 1
ATOM 766 O O . TYR A 1 96 ? -5.593 11.822 -13.990 1.00 83.19 96 TYR A O 1
ATOM 774 N N . ALA A 1 97 ? -3.530 11.074 -14.410 1.00 86.44 97 ALA A N 1
ATOM 775 C CA . ALA A 1 97 ? -3.855 9.688 -14.107 1.00 86.44 97 ALA A CA 1
ATOM 776 C C . ALA A 1 97 ? -3.930 9.470 -12.591 1.00 86.44 97 ALA A C 1
ATOM 778 O O . ALA A 1 97 ? -4.834 8.777 -12.139 1.00 86.44 97 ALA A O 1
ATOM 779 N N . ILE A 1 98 ? -3.072 10.140 -11.811 1.00 87.12 98 ILE A N 1
ATOM 780 C CA . ILE A 1 98 ? -3.175 10.155 -10.344 1.00 87.12 98 ILE A CA 1
ATOM 781 C C . ILE A 1 98 ? -4.515 10.760 -9.915 1.00 87.12 98 ILE A C 1
ATOM 783 O O . ILE A 1 98 ? -5.208 10.172 -9.092 1.00 87.12 98 ILE A O 1
ATOM 787 N N . GLU A 1 99 ? -4.893 11.909 -10.478 1.00 87.44 99 GLU A N 1
ATOM 788 C CA . GLU A 1 99 ? -6.172 12.562 -10.175 1.00 87.44 99 GLU A CA 1
ATOM 789 C C . GLU A 1 99 ? -7.359 11.640 -10.470 1.00 87.44 99 GLU A C 1
ATOM 791 O O . GLU A 1 99 ? -8.202 11.427 -9.599 1.00 87.44 99 GLU A O 1
ATOM 796 N N . ARG A 1 100 ? -7.380 11.020 -11.655 1.00 90.94 100 ARG A N 1
ATOM 797 C CA . ARG A 1 100 ? -8.428 10.069 -12.041 1.00 90.94 100 ARG A CA 1
ATOM 798 C C . ARG A 1 100 ? -8.509 8.873 -11.091 1.00 90.94 100 ARG A C 1
ATOM 800 O O . ARG A 1 100 ? -9.610 8.515 -10.681 1.00 90.94 100 ARG A O 1
ATOM 807 N N . SER A 1 101 ? -7.375 8.271 -10.726 1.00 92.75 101 SER A N 1
ATOM 808 C CA . SER A 1 101 ? -7.350 7.142 -9.787 1.00 92.75 101 SER A CA 1
ATOM 809 C C . SER A 1 101 ? -7.839 7.559 -8.399 1.00 92.75 101 SER A C 1
ATOM 811 O O . SER A 1 101 ? -8.637 6.852 -7.791 1.00 92.75 101 SER A O 1
ATOM 813 N N . LEU A 1 102 ? -7.425 8.727 -7.898 1.00 92.31 102 LEU A N 1
ATOM 814 C CA . LEU A 1 102 ? -7.912 9.248 -6.617 1.00 92.31 102 LEU A CA 1
ATOM 815 C C . LEU A 1 102 ? -9.425 9.495 -6.640 1.00 92.31 102 LEU A C 1
ATOM 817 O O . LEU A 1 102 ? -10.106 9.167 -5.667 1.00 92.31 102 LEU A O 1
ATOM 821 N N . ASP A 1 103 ? -9.961 10.033 -7.735 1.00 94.06 103 ASP A N 1
ATOM 822 C CA . ASP A 1 103 ? -11.399 10.264 -7.860 1.00 94.06 103 ASP A CA 1
ATOM 823 C C . ASP A 1 103 ? -12.180 8.943 -7.940 1.00 94.06 103 ASP A C 1
ATOM 825 O O . ASP A 1 103 ? -13.184 8.770 -7.247 1.00 94.06 103 ASP A O 1
ATOM 829 N N . HIS A 1 104 ? -11.664 7.951 -8.669 1.00 96.31 104 HIS A N 1
ATOM 830 C CA . HIS A 1 104 ? -12.253 6.614 -8.719 1.00 96.31 104 HIS A CA 1
ATOM 831 C C . HIS A 1 104 ? -12.256 5.931 -7.341 1.00 96.31 104 HIS A C 1
ATOM 833 O O . HIS A 1 104 ? -13.301 5.455 -6.896 1.00 96.31 104 HIS A O 1
ATOM 839 N N . LEU A 1 105 ? -11.136 5.947 -6.608 1.00 96.19 105 LEU A N 1
ATOM 840 C CA . LEU A 1 105 ? -11.064 5.404 -5.244 1.00 96.19 105 LEU A CA 1
ATOM 841 C C . LEU A 1 105 ? -12.066 6.079 -4.294 1.00 96.19 105 LEU A C 1
ATOM 843 O O . LEU A 1 105 ? -12.624 5.423 -3.408 1.00 96.19 105 LEU A O 1
ATOM 847 N N . LYS A 1 106 ? -12.311 7.381 -4.479 1.00 94.94 106 LYS A N 1
ATOM 848 C CA . LYS A 1 106 ? -13.306 8.139 -3.715 1.00 94.94 106 LYS A CA 1
ATOM 849 C C . LYS A 1 106 ? -14.727 7.706 -4.053 1.00 94.94 106 LYS A C 1
ATOM 851 O O . LYS A 1 106 ? -15.492 7.425 -3.135 1.00 94.94 106 LYS A O 1
ATOM 856 N N . GLN A 1 107 ? -15.068 7.605 -5.336 1.00 96.50 107 GLN A N 1
ATOM 857 C CA . GLN A 1 107 ? -16.384 7.131 -5.780 1.00 96.50 107 GLN A CA 1
ATOM 858 C C . GLN A 1 107 ? -16.643 5.669 -5.376 1.00 96.50 107 GLN A C 1
ATOM 860 O O . GLN A 1 107 ? -17.775 5.298 -5.084 1.00 96.50 107 GLN A O 1
ATOM 865 N N . ALA A 1 108 ? -15.592 4.853 -5.282 1.00 96.81 108 ALA A N 1
ATOM 866 C CA . ALA A 1 108 ? -15.650 3.475 -4.801 1.00 96.81 108 ALA A CA 1
ATOM 867 C C . ALA A 1 108 ? -15.660 3.342 -3.263 1.00 96.81 108 ALA A C 1
ATOM 869 O O . ALA A 1 108 ? -15.565 2.226 -2.748 1.00 96.81 108 ALA A O 1
ATOM 870 N N . HIS A 1 109 ? -15.758 4.452 -2.517 1.00 95.44 109 HIS A N 1
ATOM 871 C CA . HIS A 1 109 ? -15.813 4.477 -1.049 1.00 95.44 109 HIS A CA 1
ATOM 872 C C . HIS A 1 109 ? -14.581 3.882 -0.343 1.00 95.44 109 HIS A C 1
ATOM 874 O O . HIS A 1 109 ? -14.638 3.513 0.832 1.00 95.44 109 HIS A O 1
ATOM 880 N N . ILE A 1 110 ? -13.428 3.808 -1.018 1.00 96.62 110 ILE A N 1
ATOM 881 C CA . ILE A 1 110 ? -12.202 3.239 -0.432 1.00 96.62 110 ILE A CA 1
ATOM 882 C C . ILE A 1 110 ? -11.681 4.105 0.721 1.00 96.62 110 ILE A C 1
ATOM 884 O O . ILE A 1 110 ? -11.089 3.588 1.669 1.00 96.62 110 ILE A O 1
ATOM 888 N N . PHE A 1 111 ? -11.923 5.416 0.671 1.00 94.56 111 PHE A N 1
ATOM 889 C CA . PHE A 1 111 ? -11.483 6.353 1.704 1.00 94.56 111 PHE A CA 1
ATOM 890 C C . PHE A 1 111 ? -12.412 6.427 2.925 1.00 94.56 111 PHE A C 1
ATOM 892 O O . PHE A 1 111 ? -12.046 7.037 3.934 1.00 94.56 111 PHE A O 1
ATOM 899 N N . ASP A 1 112 ? -13.574 5.773 2.888 1.00 93.62 112 ASP A N 1
ATOM 900 C CA . ASP A 1 112 ? -14.576 5.887 3.943 1.00 93.62 112 ASP A CA 1
ATOM 901 C C . ASP A 1 112 ? -14.067 5.302 5.268 1.00 93.62 112 ASP A C 1
ATOM 903 O O . ASP A 1 112 ? -13.777 4.110 5.422 1.00 93.62 112 ASP A O 1
ATOM 907 N N . GLY A 1 113 ? -13.956 6.170 6.276 1.00 90.56 113 GLY A N 1
ATOM 908 C CA . GLY A 1 113 ? -13.451 5.802 7.597 1.00 90.56 113 GLY A CA 1
ATOM 909 C C . GLY A 1 113 ? -11.961 5.447 7.627 1.00 90.56 113 GLY A C 1
ATOM 910 O O . GLY A 1 113 ? -11.515 4.822 8.594 1.00 90.56 113 GLY A O 1
ATOM 911 N N . VAL A 1 114 ? -11.184 5.820 6.606 1.00 92.31 114 VAL A N 1
ATOM 912 C CA . VAL A 1 114 ? -9.716 5.769 6.642 1.00 92.31 114 VAL A CA 1
ATOM 913 C C . VAL A 1 114 ? -9.210 6.734 7.715 1.00 92.31 114 VAL A C 1
ATOM 915 O O . VAL A 1 114 ? -9.652 7.876 7.813 1.00 92.31 114 VAL A O 1
ATOM 918 N N . HIS A 1 115 ? -8.276 6.283 8.554 1.00 89.81 115 HIS A N 1
ATOM 919 C CA . HIS A 1 115 ? -7.689 7.150 9.580 1.00 89.81 115 HIS A CA 1
ATOM 920 C C . HIS A 1 115 ? -6.745 8.194 8.978 1.00 89.81 115 HIS A C 1
ATOM 922 O O . HIS A 1 115 ? -6.569 9.275 9.539 1.00 89.81 115 HIS A O 1
ATOM 928 N N . ALA A 1 116 ? -6.084 7.820 7.885 1.00 88.44 116 ALA A N 1
ATOM 929 C CA . ALA A 1 116 ? -5.017 8.572 7.254 1.00 88.44 116 ALA A CA 1
ATOM 930 C C . ALA A 1 116 ? -4.671 7.960 5.896 1.00 88.44 116 ALA A C 1
ATOM 932 O O . ALA A 1 116 ? -4.566 6.740 5.785 1.00 88.44 116 ALA A O 1
ATOM 933 N N . VAL A 1 117 ? -4.419 8.796 4.896 1.00 89.94 117 VAL A N 1
ATOM 934 C CA . VAL A 1 117 ? -3.757 8.371 3.656 1.00 89.94 117 VAL A CA 1
ATOM 935 C C . VAL A 1 117 ? -2.260 8.676 3.769 1.00 89.94 117 VAL A C 1
ATOM 937 O O . VAL A 1 117 ? -1.857 9.546 4.537 1.00 89.94 117 VAL A O 1
ATOM 940 N N . ILE A 1 118 ? -1.423 7.927 3.066 1.00 89.44 118 ILE A N 1
ATOM 941 C CA . ILE A 1 118 ? -0.011 8.215 2.843 1.00 89.44 118 ILE A CA 1
ATOM 942 C C . ILE A 1 118 ? 0.243 8.054 1.347 1.00 89.44 118 ILE A C 1
ATOM 944 O O . ILE A 1 118 ? 0.019 6.975 0.811 1.00 89.44 118 ILE A O 1
ATOM 948 N N . LEU A 1 119 ? 0.757 9.097 0.695 1.00 87.25 119 LEU A N 1
ATOM 949 C CA . LEU A 1 119 ? 1.122 9.050 -0.725 1.00 87.25 119 LEU A CA 1
ATOM 950 C C . LEU A 1 119 ? 2.641 8.919 -0.934 1.00 87.25 119 LEU A C 1
ATOM 952 O O . LEU A 1 119 ? 3.418 9.731 -0.441 1.00 87.25 119 LEU A O 1
ATOM 956 N N . GLY A 1 120 ? 3.083 7.912 -1.678 1.00 81.62 120 GLY A N 1
ATOM 957 C CA . GLY A 1 120 ? 4.463 7.763 -2.143 1.00 81.62 120 GLY A CA 1
ATOM 958 C C . GLY A 1 120 ? 4.606 8.262 -3.579 1.00 81.62 120 GLY A C 1
ATOM 959 O O . GLY A 1 120 ? 4.576 7.462 -4.502 1.00 81.62 120 GLY A O 1
ATOM 960 N N . ILE A 1 121 ? 4.727 9.577 -3.793 1.00 66.00 121 ILE A N 1
ATOM 961 C CA . ILE A 1 121 ? 4.806 10.152 -5.151 1.00 66.00 121 ILE A CA 1
ATOM 962 C C . ILE A 1 121 ? 6.273 10.341 -5.565 1.00 66.00 121 ILE A C 1
ATOM 964 O O . ILE A 1 121 ? 7.030 11.034 -4.888 1.00 66.00 121 ILE A O 1
ATOM 968 N N . SER A 1 122 ? 6.671 9.759 -6.702 1.00 57.34 122 SER A N 1
ATOM 969 C CA . SER A 1 122 ? 8.031 9.841 -7.270 1.00 57.34 122 SER A CA 1
ATOM 970 C C . SER A 1 122 ? 8.226 11.026 -8.236 1.00 57.34 122 SER A C 1
ATOM 972 O O . SER A 1 122 ? 8.933 10.922 -9.239 1.00 57.34 122 SER A O 1
ATOM 974 N N . LEU A 1 123 ? 7.614 12.174 -7.953 1.00 43.94 123 LEU A N 1
ATOM 975 C CA . LEU A 1 123 ? 7.910 13.430 -8.645 1.00 43.94 123 LEU A CA 1
ATOM 976 C C . LEU A 1 123 ? 8.755 14.275 -7.689 1.00 43.94 123 LEU A C 1
ATOM 978 O O . LEU A 1 123 ? 8.248 15.091 -6.928 1.00 43.94 123 LEU A O 1
ATOM 982 N N . THR A 1 124 ? 10.068 14.032 -7.673 1.00 34.44 124 THR A N 1
ATOM 983 C CA . THR A 1 124 ? 11.089 14.840 -6.962 1.00 34.44 124 THR A CA 1
ATOM 984 C C . THR A 1 124 ? 11.013 14.961 -5.427 1.00 34.44 124 THR A C 1
ATOM 986 O O . THR A 1 124 ? 11.960 15.471 -4.834 1.00 34.44 124 THR A O 1
ATOM 989 N N . ALA A 1 125 ? 9.991 14.445 -4.742 1.00 33.16 125 ALA A N 1
ATOM 990 C CA . ALA A 1 125 ? 9.971 14.343 -3.281 1.00 33.16 125 ALA A CA 1
ATOM 991 C C . ALA A 1 125 ? 8.958 13.293 -2.814 1.00 33.16 125 ALA A C 1
ATOM 993 O O . ALA A 1 125 ? 7.780 13.384 -3.157 1.00 33.16 125 AL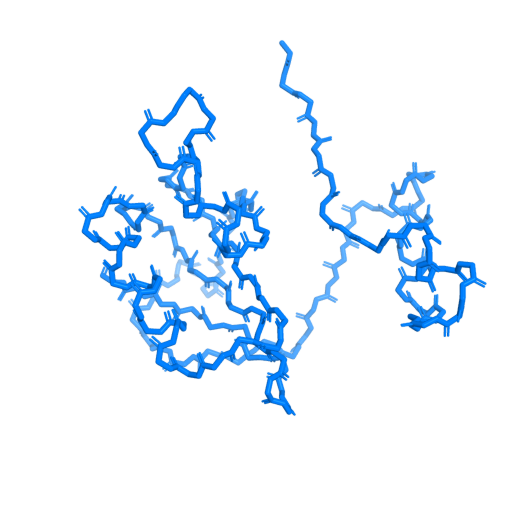A A O 1
ATOM 994 N N . ILE A 1 126 ? 9.394 12.355 -1.963 1.00 33.69 126 ILE A N 1
ATOM 995 C CA . ILE A 1 126 ? 8.488 11.490 -1.195 1.00 33.69 126 ILE A CA 1
ATOM 996 C C . ILE A 1 126 ? 7.613 12.410 -0.340 1.00 33.69 126 ILE A C 1
ATOM 998 O O . ILE A 1 126 ? 8.037 12.892 0.710 1.00 33.69 126 ILE A O 1
ATOM 1002 N N . THR A 1 127 ? 6.399 12.685 -0.805 1.00 32.25 127 THR A N 1
ATOM 1003 C CA . THR A 1 127 ? 5.442 13.508 -0.072 1.00 32.25 127 THR A CA 1
ATOM 1004 C C . THR A 1 127 ? 4.351 12.611 0.477 1.00 32.25 127 THR A C 1
ATOM 1006 O O . THR A 1 127 ? 3.277 12.476 -0.103 1.00 32.25 127 THR A O 1
ATOM 1009 N N . ILE A 1 128 ? 4.653 12.001 1.624 1.00 39.06 128 ILE A N 1
ATOM 1010 C CA . ILE A 1 128 ? 3.714 11.199 2.410 1.00 39.06 128 ILE A CA 1
ATOM 1011 C C . ILE A 1 128 ? 2.571 12.092 2.878 1.00 39.06 128 ILE A C 1
ATOM 1013 O O . ILE A 1 128 ? 2.670 12.811 3.866 1.00 39.06 128 ILE A O 1
ATOM 1017 N N . THR A 1 129 ? 1.493 12.047 2.105 1.00 45.66 129 THR A N 1
ATOM 1018 C CA . THR A 1 129 ? 0.357 12.952 2.229 1.00 45.66 129 THR A CA 1
ATOM 1019 C C . THR A 1 129 ? -0.758 12.341 3.058 1.00 45.66 129 THR A C 1
ATOM 1021 O O . THR A 1 129 ? -1.393 11.392 2.615 1.00 45.66 129 THR A O 1
ATOM 1024 N N . LEU A 1 130 ? -1.053 12.967 4.194 1.00 41.91 130 LEU A N 1
ATOM 1025 C CA . LEU A 1 130 ? -2.261 12.738 4.978 1.00 41.91 130 LEU A CA 1
ATOM 1026 C C . LEU A 1 130 ? -3.428 13.520 4.367 1.00 41.91 130 LEU A C 1
ATOM 1028 O O . LEU A 1 130 ? -3.481 14.741 4.488 1.00 41.91 130 LEU A O 1
ATOM 1032 N N . LEU A 1 131 ? -4.337 12.814 3.688 1.00 43.91 131 LEU A N 1
ATOM 1033 C CA . LEU A 1 131 ? -5.637 13.334 3.259 1.00 43.91 131 LEU A CA 1
ATOM 1034 C C . LEU A 1 131 ? -6.726 12.824 4.205 1.00 43.91 131 LEU A C 1
ATOM 1036 O O . LEU A 1 131 ? -6.752 11.653 4.579 1.00 43.91 131 LEU A O 1
ATOM 1040 N N . LYS A 1 132 ? -7.624 13.729 4.579 1.00 41.41 132 LYS A N 1
ATOM 1041 C CA . LYS A 1 132 ? -8.926 13.445 5.161 1.00 41.41 132 LYS A CA 1
ATOM 1042 C C . LYS A 1 132 ? -9.894 13.910 4.084 1.00 41.41 132 LYS A C 1
ATOM 1044 O O . LYS A 1 132 ? -9.998 15.117 3.868 1.00 41.41 132 LYS A O 1
ATOM 1049 N N . LEU A 1 133 ? -10.419 12.952 3.330 1.00 46.19 133 LEU A N 1
ATOM 1050 C CA . LEU A 1 133 ? -11.521 13.183 2.402 1.00 46.19 133 LEU A CA 1
ATOM 1051 C C . LEU A 1 133 ? -12.831 13.242 3.189 1.00 46.19 133 LEU A C 1
ATOM 1053 O O . LEU A 1 133 ? -12.898 12.585 4.256 1.00 46.19 133 LEU A O 1
#

Secondary structure (DSSP, 8-state):
-PPP------HHHHHTT-S-HHHHHHHHHHHTTS-S----------------BTTB----EEEEEHHHHHHTTTSTT----TTSEEEEEESS--HHHHHHHHHHHHHTTTTTT-SEEEEEE-SSS--------

Sequence (133 aa):
MIWQTLHGTMLEMIVNNSVSESSVEKLKELILNKRDSIRFDKLKMINNGIRLKDGRLKSKIIGGNMTLVENSIGTVWQINAKGKILFLEDIRVYPYAIERSLDHLKQAHIFDGVHAVILGISLTAITITLLKL

Solvent-accessible surface area (backbone atoms only — not comparable to full-atom values): 8319 Å² total; per-residue (Å²): 136,86,81,87,81,81,89,74,88,54,68,67,37,62,77,66,65,71,55,60,67,71,59,55,50,54,50,48,33,46,75,70,67,75,42,95,78,85,86,79,89,76,68,44,75,76,51,87,82,72,87,49,66,94,79,50,86,88,67,57,76,48,78,40,52,42,69,61,55,60,71,20,60,95,46,100,69,40,77,80,32,56,69,14,30,34,38,36,25,59,77,96,67,55,72,70,55,54,53,52,50,53,52,48,41,51,77,68,51,45,60,55,64,38,73,29,35,32,30,45,41,79,74,95,49,71,45,37,32,39,56,82,130

Radius of gyration: 15.79 Å; Cα contacts (8 Å, |Δi|>4): 160; chains: 1; bounding box: 38×37×37 Å

Foldseek 3Di:
DDDDDDAADDPVCVVVVVDDPVRVVVVVCVVVVVDDDDDDDDADEPDPPADDDVPDDDFAEDEYELVVQLVCQPHPNNDQQARHEYEYEHPPDDPVVVVVSVVSCVVSCNLPNHNFYFYQYPPPDRHGYTDDD